Protein AF-A0A843HHH5-F1 (afdb_monomer_lite)

Foldseek 3Di:
DDPVVLVLLLQLQLLVQVQLCVLLPNPDPCSVVLLVVCCVVVCAPSSNHGPNSVVSSVVVVRPSCVLQAAPVRDDQQGWWWWWFDDPRGTAIFIARSNVRHTPGGPDPDDCSVVPTDGPDIDGHD

pLDDT: mean 84.78, std 9.86, range [53.41, 95.12]

Structure (mmCIF, N/CA/C/O backbone):
data_AF-A0A843HHH5-F1
#
_entry.id   AF-A0A843HHH5-F1
#
loop_
_atom_site.group_PDB
_atom_site.id
_atom_site.type_symbol
_atom_site.label_atom_id
_atom_site.label_alt_id
_atom_site.label_comp_id
_atom_site.label_asym_id
_atom_site.label_entity_id
_atom_site.label_seq_id
_atom_site.pdbx_PDB_ins_code
_atom_site.Cartn_x
_atom_site.Cartn_y
_atom_site.Cartn_z
_atom_site.occupancy
_atom_site.B_iso_or_equiv
_atom_site.auth_seq_id
_atom_site.auth_comp_id
_atom_site.auth_asym_id
_atom_site.auth_atom_id
_atom_site.pdbx_PDB_model_num
ATOM 1 N N . MET A 1 1 ? 16.943 -8.704 -17.139 1.00 62.91 1 MET A N 1
ATOM 2 C CA . MET A 1 1 ? 15.690 -7.917 -17.075 1.00 62.91 1 MET A CA 1
ATOM 3 C C . MET A 1 1 ? 15.899 -6.600 -17.813 1.00 62.91 1 MET A C 1
ATOM 5 O O . MET A 1 1 ? 16.933 -5.979 -17.579 1.00 62.91 1 MET A O 1
ATOM 9 N N . LYS A 1 2 ? 15.009 -6.198 -18.735 1.00 80.69 2 LYS A N 1
ATOM 10 C CA . LYS A 1 2 ? 15.170 -4.937 -19.489 1.00 80.69 2 LYS A CA 1
ATOM 11 C C . LYS A 1 2 ? 14.847 -3.734 -18.592 1.00 80.69 2 LYS A C 1
ATOM 13 O O . LYS A 1 2 ? 14.160 -3.872 -17.584 1.00 80.69 2 LYS A O 1
ATOM 18 N N . LEU A 1 3 ? 15.307 -2.538 -18.967 1.00 75.69 3 LEU A N 1
ATOM 19 C CA . LEU A 1 3 ? 15.034 -1.301 -18.216 1.00 75.69 3 LEU A CA 1
ATOM 20 C C . LEU A 1 3 ? 13.524 -1.031 -18.054 1.00 75.69 3 LEU A C 1
ATOM 22 O O . LEU A 1 3 ? 13.069 -0.639 -16.987 1.00 75.69 3 LEU A O 1
ATOM 26 N N . GLN A 1 4 ? 12.737 -1.311 -19.091 1.00 72.88 4 GLN A N 1
ATOM 27 C CA . GLN A 1 4 ? 11.274 -1.185 -19.066 1.00 72.88 4 GLN A CA 1
ATOM 28 C C . GLN A 1 4 ? 10.624 -2.126 -18.044 1.00 72.88 4 GLN A C 1
ATOM 30 O O . GLN A 1 4 ? 9.657 -1.750 -17.387 1.00 72.88 4 GLN A O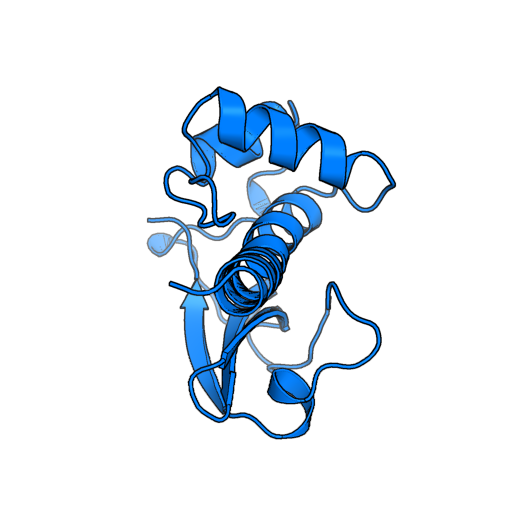 1
ATOM 35 N N . ASP A 1 5 ? 11.172 -3.329 -17.880 1.00 70.62 5 ASP A N 1
ATOM 36 C CA . ASP A 1 5 ? 10.689 -4.288 -16.890 1.00 70.62 5 ASP A CA 1
ATOM 37 C C . ASP A 1 5 ? 10.984 -3.777 -15.473 1.00 70.62 5 ASP A C 1
ATOM 39 O O . ASP A 1 5 ? 10.109 -3.839 -14.619 1.00 70.62 5 ASP A O 1
ATOM 43 N N . LYS A 1 6 ? 12.154 -3.159 -15.240 1.00 69.50 6 LYS A N 1
ATOM 44 C CA . LYS A 1 6 ? 12.471 -2.501 -13.956 1.00 69.50 6 LYS A CA 1
ATOM 45 C C . LYS A 1 6 ? 11.451 -1.417 -13.598 1.00 69.50 6 LYS A C 1
ATOM 47 O O . LYS A 1 6 ? 10.944 -1.411 -12.482 1.00 69.50 6 LYS A O 1
ATOM 52 N N . PHE A 1 7 ? 11.107 -0.537 -14.542 1.00 73.88 7 PHE A N 1
ATOM 53 C CA . PHE A 1 7 ? 10.100 0.506 -14.307 1.00 73.88 7 PHE A CA 1
ATOM 54 C C . PHE A 1 7 ? 8.708 -0.060 -14.019 1.00 73.88 7 PHE A C 1
ATOM 56 O O . PHE A 1 7 ? 8.015 0.446 -13.141 1.00 73.88 7 PHE A O 1
ATOM 63 N N . LYS A 1 8 ? 8.314 -1.134 -14.711 1.00 68.12 8 LYS A N 1
ATOM 64 C CA . LYS A 1 8 ? 7.047 -1.829 -14.447 1.00 68.12 8 LYS A CA 1
ATOM 65 C C . LYS A 1 8 ? 7.007 -2.425 -13.043 1.00 68.12 8 LYS A C 1
ATOM 67 O O . LYS A 1 8 ? 5.997 -2.289 -12.364 1.00 68.12 8 LYS A O 1
ATOM 72 N N . VAL A 1 9 ? 8.090 -3.065 -12.603 1.00 70.56 9 VAL A N 1
ATOM 73 C CA . VAL A 1 9 ? 8.157 -3.655 -11.260 1.00 70.56 9 VAL A CA 1
ATOM 74 C C . VAL A 1 9 ? 8.109 -2.560 -10.186 1.00 70.56 9 VAL A C 1
ATOM 76 O O . VAL A 1 9 ? 7.273 -2.645 -9.290 1.00 70.56 9 VAL A O 1
ATOM 79 N N . MET A 1 10 ? 8.887 -1.480 -10.342 1.00 72.44 10 MET A N 1
ATOM 80 C CA . MET A 1 10 ? 8.827 -0.321 -9.438 1.00 72.44 10 MET A CA 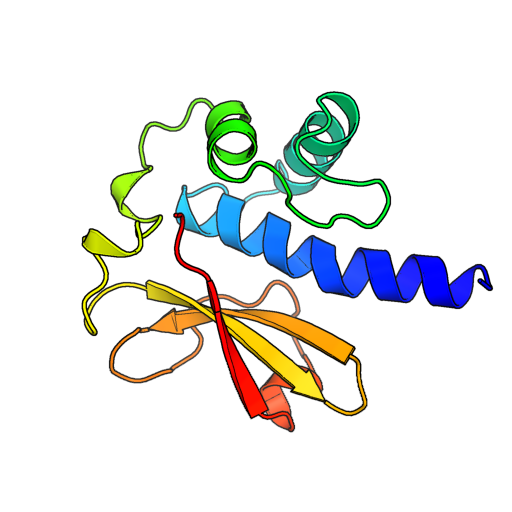1
ATOM 81 C C . MET A 1 10 ? 7.418 0.276 -9.357 1.00 72.44 10 MET A C 1
ATOM 83 O O . MET A 1 10 ? 6.931 0.537 -8.262 1.00 72.44 10 MET A O 1
ATOM 87 N N . ALA A 1 11 ? 6.726 0.447 -10.487 1.00 71.31 11 ALA A N 1
ATOM 88 C CA . ALA A 1 11 ? 5.347 0.938 -10.498 1.00 71.31 11 ALA A CA 1
ATOM 89 C C . ALA A 1 11 ? 4.373 -0.020 -9.779 1.00 71.31 11 ALA A C 1
ATOM 91 O O . ALA A 1 11 ? 3.511 0.428 -9.019 1.00 71.31 11 ALA A O 1
ATOM 92 N N . ASN A 1 12 ? 4.537 -1.334 -9.971 1.00 71.50 12 ASN A N 1
ATOM 93 C CA . ASN A 1 12 ? 3.674 -2.362 -9.380 1.00 71.50 12 ASN A CA 1
ATOM 94 C C . ASN A 1 12 ? 3.794 -2.461 -7.854 1.00 71.50 12 ASN A C 1
ATOM 96 O O . ASN A 1 12 ? 2.830 -2.855 -7.204 1.00 71.50 12 ASN A O 1
ATOM 100 N N . TYR A 1 13 ? 4.952 -2.150 -7.270 1.00 78.44 13 TYR A N 1
ATOM 101 C CA . TYR A 1 13 ? 5.125 -2.221 -5.815 1.00 78.44 13 TYR A CA 1
ATOM 102 C C . TYR A 1 13 ? 5.164 -0.853 -5.133 1.00 78.44 13 TYR A C 1
ATOM 104 O O . TYR A 1 13 ? 4.836 -0.758 -3.950 1.00 78.44 13 TYR A O 1
ATOM 112 N N . ALA A 1 14 ? 5.425 0.232 -5.869 1.00 88.25 14 ALA A N 1
ATOM 113 C CA . ALA A 1 14 ? 5.247 1.584 -5.345 1.00 88.25 14 ALA A CA 1
ATOM 114 C C . ALA A 1 14 ? 3.797 1.825 -4.895 1.00 88.25 14 ALA A C 1
ATOM 116 O O . ALA A 1 14 ? 3.583 2.473 -3.874 1.00 88.25 14 ALA A O 1
ATOM 117 N N . CYS A 1 15 ? 2.796 1.252 -5.578 1.00 91.75 15 CYS A N 1
ATOM 118 C CA . CYS A 1 15 ? 1.405 1.350 -5.127 1.00 91.75 15 CYS A CA 1
ATOM 119 C C . CYS A 1 15 ? 1.157 0.638 -3.783 1.00 91.75 15 CYS A C 1
ATOM 121 O O . CYS A 1 15 ? 0.359 1.128 -2.985 1.00 91.75 15 CYS A O 1
ATOM 123 N N . LEU A 1 16 ? 1.887 -0.442 -3.467 1.00 92.00 16 LEU A N 1
ATOM 124 C CA . LEU A 1 16 ? 1.830 -1.083 -2.147 1.00 92.00 16 LEU A CA 1
ATOM 125 C C . LEU A 1 16 ? 2.415 -0.173 -1.060 1.00 92.00 16 LEU A C 1
ATOM 127 O O . LEU A 1 16 ? 1.789 0.014 -0.017 1.00 92.00 16 LEU A O 1
ATOM 131 N N . ALA A 1 17 ? 3.583 0.422 -1.310 1.00 92.50 17 ALA A N 1
ATOM 132 C CA . ALA A 1 17 ? 4.193 1.372 -0.383 1.00 92.50 17 ALA A CA 1
ATOM 133 C C . ALA A 1 17 ? 3.286 2.594 -0.146 1.00 92.50 17 ALA A C 1
ATOM 135 O O . ALA A 1 17 ? 3.045 2.977 0.999 1.00 92.50 17 ALA A O 1
ATOM 136 N N . CYS A 1 18 ? 2.700 3.144 -1.215 1.00 93.12 18 CYS A N 1
ATOM 137 C CA . CYS A 1 18 ? 1.716 4.222 -1.134 1.00 93.12 18 CYS A CA 1
ATOM 138 C C . CYS A 1 18 ? 0.491 3.832 -0.303 1.00 93.12 18 CYS A C 1
ATOM 140 O O . CYS A 1 18 ? 0.028 4.651 0.484 1.00 93.12 18 CYS A O 1
ATOM 142 N N . CYS A 1 19 ? -0.016 2.602 -0.435 1.00 92.44 19 CYS A N 1
ATOM 143 C CA . CYS A 1 19 ? -1.130 2.129 0.384 1.00 92.44 19 CYS A CA 1
ATOM 144 C C . CYS A 1 19 ? -0.772 2.109 1.876 1.00 92.44 19 CYS A C 1
ATOM 146 O O . CYS A 1 19 ? -1.556 2.593 2.683 1.00 92.44 19 CYS A O 1
ATOM 148 N N . TYR A 1 20 ? 0.406 1.609 2.264 1.00 91.88 20 TYR A N 1
ATOM 149 C CA . TYR A 1 20 ? 0.809 1.622 3.677 1.00 91.88 20 TYR A CA 1
ATOM 150 C C . TYR A 1 20 ? 0.916 3.040 4.247 1.00 91.88 20 TYR A C 1
ATOM 152 O O . TYR A 1 20 ? 0.435 3.288 5.352 1.00 91.88 20 TYR A O 1
ATOM 160 N N . LEU A 1 21 ? 1.498 3.969 3.486 1.00 91.94 21 LEU A N 1
ATOM 161 C CA . LEU A 1 21 ? 1.610 5.376 3.878 1.00 91.94 21 LEU A CA 1
ATOM 162 C C . LEU A 1 21 ? 0.235 6.048 3.999 1.00 91.94 21 LEU A C 1
ATOM 164 O O . LEU A 1 21 ? -0.027 6.738 4.984 1.00 91.94 21 LEU A O 1
ATOM 168 N N . GLU A 1 22 ? -0.663 5.785 3.049 1.00 92.19 22 GLU A N 1
ATOM 169 C CA . GLU A 1 22 ? -2.044 6.272 3.077 1.00 92.19 22 GLU A CA 1
ATOM 170 C C . GLU A 1 22 ? -2.795 5.754 4.313 1.00 92.19 22 GLU A C 1
ATOM 172 O O . GLU A 1 22 ? -3.462 6.524 5.002 1.00 92.19 22 GLU A O 1
ATOM 177 N N . MET A 1 23 ? -2.642 4.467 4.654 1.00 88.19 23 MET A N 1
ATOM 178 C CA . MET A 1 23 ? -3.297 3.882 5.829 1.00 88.19 23 MET A CA 1
ATOM 179 C C . MET A 1 23 ? -2.892 4.580 7.130 1.00 88.19 23 MET A C 1
ATOM 181 O O . MET A 1 23 ? -3.726 4.725 8.024 1.00 88.19 23 MET A O 1
ATOM 185 N N . VAL A 1 24 ? -1.653 5.063 7.238 1.00 88.44 24 VAL A N 1
ATOM 186 C CA . VAL A 1 24 ? -1.202 5.845 8.401 1.00 88.44 24 VAL A CA 1
ATOM 187 C C . VAL A 1 24 ? -1.381 7.354 8.248 1.00 88.44 24 VAL A C 1
ATOM 1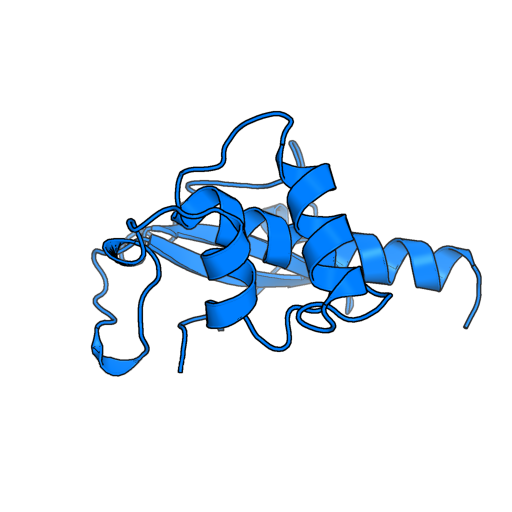89 O O . VAL A 1 24 ? -0.889 8.117 9.075 1.00 88.44 24 VAL A O 1
ATOM 192 N N . GLY A 1 25 ? -2.133 7.801 7.241 1.00 87.69 25 GLY A N 1
ATOM 193 C CA . GLY A 1 25 ? -2.528 9.198 7.069 1.00 87.69 25 GLY A CA 1
ATOM 194 C C . GLY A 1 25 ? -1.469 10.084 6.417 1.00 87.69 25 GLY A C 1
ATOM 195 O O . GLY A 1 25 ? -1.560 11.305 6.515 1.00 87.69 25 GLY A O 1
ATOM 196 N N . ILE A 1 26 ? -0.465 9.502 5.760 1.00 89.88 26 ILE A N 1
ATOM 197 C CA . ILE A 1 26 ? 0.432 10.253 4.881 1.00 89.88 26 ILE A CA 1
ATOM 198 C C . ILE A 1 26 ? -0.209 10.281 3.495 1.00 89.88 26 ILE A C 1
ATOM 200 O O . ILE A 1 26 ? -0.057 9.341 2.719 1.00 89.88 26 ILE A O 1
ATOM 204 N N . THR A 1 27 ? -0.945 11.350 3.203 1.00 83.38 27 THR A N 1
ATOM 205 C CA . THR A 1 27 ? -1.713 11.531 1.956 1.00 83.38 27 THR A CA 1
ATOM 206 C C . THR A 1 27 ? -1.072 12.536 0.994 1.00 83.38 27 THR A C 1
ATOM 208 O O . THR A 1 27 ? -1.534 12.699 -0.132 1.00 83.38 27 THR A O 1
ATOM 211 N N . ASP A 1 28 ? 0.004 13.189 1.427 1.00 83.62 28 ASP A N 1
ATOM 212 C CA . ASP A 1 28 ? 0.610 14.344 0.770 1.00 83.62 28 ASP A CA 1
ATOM 213 C C . ASP A 1 28 ? 1.891 14.005 -0.020 1.00 83.62 28 ASP A C 1
ATOM 215 O O . ASP A 1 28 ? 2.286 12.848 -0.208 1.00 83.62 28 ASP A O 1
ATOM 219 N N . GLU A 1 29 ? 2.554 15.061 -0.484 1.00 86.44 29 GLU A N 1
ATOM 220 C CA . GLU A 1 29 ? 3.798 15.059 -1.256 1.00 86.44 29 GLU A CA 1
ATOM 221 C C . GLU A 1 29 ? 5.018 14.467 -0.529 1.00 86.44 29 GLU A C 1
ATOM 223 O O . GLU A 1 29 ? 6.077 14.321 -1.137 1.00 86.44 29 GLU A O 1
ATOM 228 N N . ARG A 1 30 ? 4.893 14.048 0.740 1.00 88.31 30 ARG A N 1
ATOM 229 C CA . ARG A 1 30 ? 5.972 13.372 1.481 1.00 88.31 30 ARG A CA 1
ATOM 230 C C . ARG A 1 30 ? 6.112 11.889 1.136 1.00 88.31 30 ARG A C 1
ATOM 232 O O . ARG A 1 30 ? 7.116 11.282 1.506 1.00 88.31 30 ARG A O 1
ATOM 239 N N . LYS A 1 31 ? 5.156 11.273 0.426 1.00 90.56 31 LYS A N 1
ATOM 240 C CA . LYS A 1 31 ? 5.230 9.839 0.066 1.00 90.56 31 LYS A CA 1
ATOM 241 C C . LYS A 1 31 ? 6.547 9.435 -0.618 1.00 90.56 31 LYS A C 1
ATOM 243 O O . LYS A 1 31 ? 7.145 8.457 -0.165 1.00 90.56 31 LYS A O 1
ATOM 248 N N . PRO A 1 32 ? 7.053 10.159 -1.641 1.00 90.75 32 PRO A N 1
ATOM 249 C CA . PRO A 1 32 ? 8.322 9.817 -2.282 1.00 90.75 32 PRO A CA 1
ATOM 250 C C . PRO A 1 32 ? 9.503 9.832 -1.309 1.00 90.75 32 PRO A C 1
ATOM 252 O O . PRO A 1 32 ? 10.360 8.957 -1.388 1.00 90.75 32 PRO A O 1
ATOM 255 N N . PHE A 1 33 ? 9.524 10.773 -0.359 1.00 92.25 33 PHE A N 1
ATOM 256 C CA . PHE A 1 33 ? 10.562 10.834 0.669 1.00 92.25 33 PHE A CA 1
ATOM 257 C C . PHE A 1 33 ? 10.578 9.559 1.519 1.00 92.25 33 PHE A C 1
ATOM 259 O O . PHE A 1 33 ? 11.617 8.912 1.627 1.00 92.25 33 PHE A O 1
ATOM 266 N N . PHE A 1 34 ? 9.427 9.142 2.059 1.00 93.06 34 PHE A N 1
ATOM 267 C CA . PHE A 1 34 ? 9.366 7.933 2.883 1.00 93.06 34 PHE A CA 1
ATOM 268 C C . PHE A 1 34 ? 9.714 6.672 2.099 1.00 93.06 34 PHE A C 1
ATOM 270 O O . PHE A 1 34 ? 10.416 5.822 2.631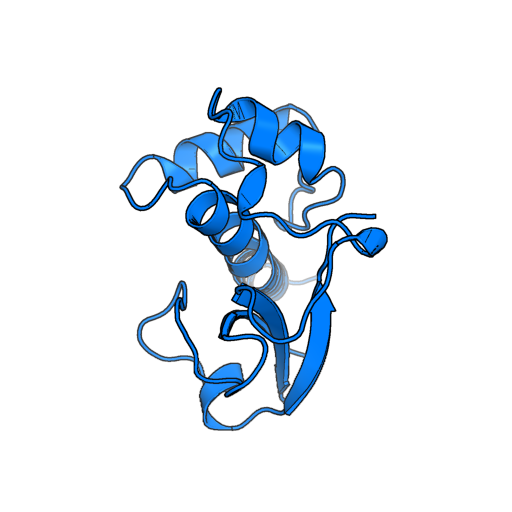 1.00 93.06 34 PHE A O 1
ATOM 277 N N . ILE A 1 35 ? 9.277 6.556 0.840 1.00 92.00 35 ILE A N 1
ATOM 278 C CA . ILE A 1 35 ? 9.635 5.424 -0.028 1.00 92.00 35 ILE A CA 1
ATOM 279 C C . ILE A 1 35 ? 11.156 5.347 -0.202 1.00 92.00 35 ILE A C 1
ATOM 281 O O . ILE A 1 35 ? 11.735 4.284 0.012 1.00 92.00 35 ILE A O 1
ATOM 285 N N . LEU A 1 36 ? 11.809 6.470 -0.518 1.00 91.69 36 LEU A N 1
ATOM 286 C CA . LEU A 1 36 ? 13.264 6.526 -0.673 1.00 91.69 36 LEU A CA 1
ATOM 287 C C . LEU A 1 36 ? 13.997 6.177 0.627 1.00 91.69 36 LEU A C 1
ATOM 289 O O . LEU A 1 36 ? 14.946 5.396 0.600 1.00 91.69 36 LEU A O 1
ATOM 293 N N . GLU A 1 37 ? 13.555 6.706 1.768 1.00 94.06 37 GLU A N 1
ATOM 294 C CA . GLU A 1 37 ? 14.136 6.355 3.070 1.00 94.06 37 GLU A CA 1
ATOM 295 C C . GLU A 1 37 ? 13.904 4.879 3.421 1.00 94.06 37 GLU A C 1
ATOM 297 O O . GLU A 1 37 ? 14.818 4.198 3.877 1.00 94.06 37 GLU A O 1
ATOM 302 N N . GLY A 1 38 ? 12.724 4.336 3.121 1.00 94.19 38 GLY A N 1
ATOM 303 C CA . GLY A 1 38 ? 12.414 2.919 3.293 1.00 94.19 38 GLY A CA 1
ATOM 304 C C . GLY A 1 38 ? 13.314 2.005 2.460 1.00 94.19 38 GLY A C 1
ATOM 305 O O . GLY A 1 38 ? 13.736 0.960 2.952 1.00 94.19 38 GLY A O 1
ATOM 306 N N . MET A 1 39 ? 13.662 2.409 1.235 1.00 92.81 39 MET A N 1
ATOM 307 C CA . MET A 1 39 ? 14.636 1.693 0.403 1.00 92.81 39 MET A CA 1
ATOM 308 C C . MET A 1 39 ? 16.045 1.758 1.006 1.00 92.81 39 MET A C 1
ATOM 310 O O . MET A 1 39 ? 16.705 0.729 1.128 1.00 92.81 39 MET A O 1
ATOM 314 N N . LYS A 1 40 ? 16.496 2.941 1.451 1.00 93.81 40 LYS A N 1
ATOM 315 C CA . LYS A 1 40 ? 17.817 3.116 2.089 1.00 93.81 40 LYS A CA 1
ATOM 316 C C . LYS A 1 40 ? 17.976 2.285 3.365 1.00 93.81 40 LYS A C 1
ATOM 318 O O . LYS A 1 40 ? 19.055 1.764 3.621 1.00 93.81 40 LYS A O 1
ATOM 323 N N . GLN A 1 41 ? 16.909 2.159 4.152 1.00 95.12 41 GLN A N 1
ATOM 324 C CA . GLN A 1 41 ? 16.888 1.403 5.410 1.00 95.12 41 GLN A CA 1
ATOM 325 C C . GLN A 1 41 ? 16.653 -0.108 5.203 1.00 95.12 41 GLN A C 1
ATOM 327 O O . GLN A 1 41 ? 16.645 -0.877 6.166 1.00 95.12 41 GLN A O 1
ATOM 332 N N . GLY A 1 42 ? 16.444 -0.559 3.959 1.00 94.44 42 GLY A N 1
ATOM 333 C CA . GLY A 1 42 ? 16.187 -1.966 3.637 1.00 94.44 42 GLY A CA 1
ATOM 334 C C . GLY A 1 42 ? 14.805 -2.465 4.073 1.00 94.44 42 GLY A C 1
ATOM 335 O O . GLY A 1 42 ? 14.617 -3.662 4.298 1.00 94.44 42 GLY A O 1
ATOM 336 N N . PHE A 1 43 ? 13.836 -1.561 4.231 1.00 94.50 43 PHE A N 1
ATOM 337 C CA . PHE A 1 43 ? 12.435 -1.908 4.493 1.00 94.50 43 PHE A CA 1
ATOM 338 C C . PHE A 1 43 ? 11.650 -2.136 3.201 1.00 94.50 43 PHE A C 1
ATOM 340 O O . PHE A 1 43 ? 10.656 -2.873 3.191 1.00 94.50 43 PHE A O 1
ATOM 347 N N . LEU A 1 44 ? 12.124 -1.513 2.121 1.00 93.75 44 LEU A N 1
ATOM 348 C CA . LEU A 1 44 ? 11.727 -1.748 0.743 1.00 93.75 44 LEU A CA 1
ATOM 349 C C . LEU A 1 44 ? 12.937 -2.254 -0.046 1.00 93.75 44 LEU A C 1
ATOM 351 O O . LEU A 1 44 ? 14.068 -1.837 0.198 1.00 93.75 44 LEU A O 1
ATOM 355 N N . THR A 1 45 ? 12.699 -3.123 -1.016 1.00 91.00 45 THR A N 1
ATOM 356 C CA . THR A 1 45 ? 13.690 -3.490 -2.038 1.00 91.00 45 THR A CA 1
ATOM 357 C C . THR A 1 45 ? 13.800 -2.404 -3.114 1.00 91.00 45 THR A C 1
ATOM 359 O O . THR A 1 45 ? 12.954 -1.512 -3.209 1.00 91.00 45 THR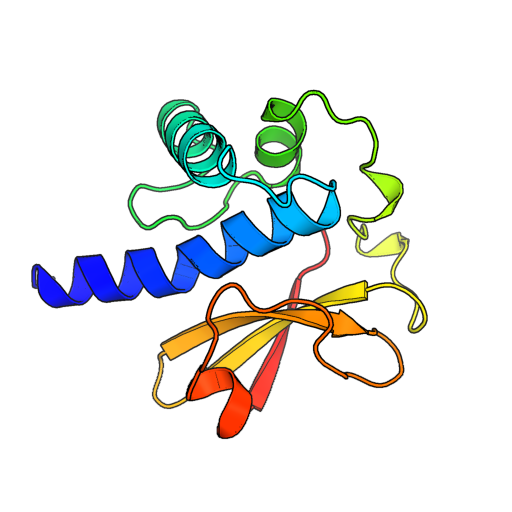 A O 1
ATOM 362 N N . GLU A 1 46 ? 14.823 -2.490 -3.974 1.00 84.06 46 GLU A N 1
ATOM 363 C CA . GLU A 1 46 ? 15.028 -1.554 -5.099 1.00 84.06 46 GLU A CA 1
ATOM 364 C C . GLU A 1 46 ? 13.828 -1.461 -6.050 1.00 84.06 46 GLU A C 1
ATOM 366 O O . GLU A 1 46 ? 13.639 -0.461 -6.738 1.00 84.06 46 GLU A O 1
ATOM 371 N N . ASP A 1 47 ? 13.011 -2.509 -6.089 1.00 81.88 47 ASP A N 1
ATOM 372 C CA . ASP A 1 47 ? 11.822 -2.595 -6.919 1.00 81.88 47 ASP A CA 1
ATOM 373 C C . ASP A 1 47 ? 10.540 -2.145 -6.194 1.00 81.88 47 ASP A C 1
ATOM 375 O O . ASP A 1 47 ? 9.445 -2.386 -6.691 1.00 81.88 47 ASP A O 1
ATOM 379 N N . CYS A 1 48 ? 10.685 -1.465 -5.050 1.00 84.69 48 CYS A N 1
ATOM 380 C CA . CYS A 1 48 ? 9.636 -0.965 -4.156 1.00 84.69 48 CYS A CA 1
ATOM 381 C C . CYS A 1 48 ? 8.839 -2.042 -3.398 1.00 84.69 48 CYS A C 1
ATOM 383 O O . CYS A 1 48 ? 7.858 -1.701 -2.730 1.00 84.69 48 CYS A O 1
ATOM 385 N N . THR A 1 49 ? 9.226 -3.322 -3.455 1.00 88.25 49 THR A N 1
ATOM 386 C CA . THR A 1 49 ? 8.558 -4.362 -2.656 1.00 88.25 49 THR A CA 1
ATOM 387 C C . THR A 1 49 ? 8.752 -4.082 -1.170 1.00 88.25 49 THR A C 1
ATOM 389 O O . THR A 1 49 ? 9.873 -4.028 -0.669 1.00 88.25 49 THR A O 1
ATOM 392 N N . VAL A 1 50 ? 7.647 -3.923 -0.442 1.00 89.75 50 VAL A N 1
ATOM 393 C CA . VAL A 1 50 ? 7.666 -3.698 1.007 1.00 89.75 50 VAL A CA 1
ATOM 394 C C . VAL A 1 50 ? 7.910 -5.030 1.718 1.00 89.75 50 VAL A C 1
ATOM 396 O O . VAL A 1 50 ? 7.028 -5.889 1.737 1.00 89.75 50 VAL A O 1
ATOM 399 N N . VAL A 1 51 ? 9.099 -5.193 2.304 1.00 91.06 51 VAL A N 1
ATOM 400 C CA . VAL A 1 51 ? 9.521 -6.419 3.007 1.00 91.06 51 VAL A CA 1
ATOM 401 C C . VAL A 1 51 ? 9.399 -6.308 4.526 1.00 91.06 51 VAL A C 1
ATOM 403 O O . VAL A 1 51 ? 9.177 -7.313 5.194 1.00 91.06 51 VAL A O 1
ATOM 406 N N . LYS A 1 52 ? 9.502 -5.090 5.070 1.00 90.31 52 LYS A N 1
ATOM 407 C CA . LYS A 1 52 ? 9.375 -4.792 6.506 1.00 90.31 52 LYS A CA 1
ATOM 408 C C . LYS A 1 52 ? 8.339 -3.690 6.726 1.00 90.31 52 LYS A C 1
ATOM 410 O O . LYS A 1 52 ? 8.691 -2.523 6.903 1.00 90.31 52 LYS A O 1
ATOM 415 N N . PRO A 1 53 ? 7.043 -4.017 6.611 1.00 88.31 53 PRO A N 1
ATOM 416 C CA . PRO A 1 53 ? 5.997 -3.006 6.565 1.00 88.31 53 PRO A CA 1
ATOM 417 C C . PRO A 1 53 ? 5.828 -2.241 7.886 1.00 88.31 53 PRO A C 1
ATOM 419 O O . PRO A 1 53 ? 5.545 -1.047 7.844 1.00 88.31 53 PRO A O 1
ATOM 422 N N . ILE A 1 54 ? 6.036 -2.880 9.044 1.00 87.56 54 ILE A N 1
ATOM 423 C CA . ILE A 1 54 ? 5.913 -2.222 10.357 1.00 87.56 54 ILE A CA 1
ATOM 424 C C . ILE A 1 54 ? 6.999 -1.155 10.516 1.00 87.56 54 ILE A C 1
ATOM 426 O O . ILE A 1 54 ? 6.701 -0.013 10.862 1.00 87.56 54 ILE A O 1
ATOM 430 N N . GLU A 1 55 ? 8.245 -1.504 10.214 1.00 90.81 55 GLU A N 1
ATOM 431 C CA . GLU A 1 55 ? 9.393 -0.604 10.278 1.00 90.81 55 GLU A CA 1
ATOM 432 C C . GLU A 1 55 ? 9.291 0.508 9.233 1.00 90.81 55 GLU A C 1
ATOM 434 O O . GLU A 1 55 ? 9.559 1.669 9.542 1.00 90.81 55 GLU A O 1
ATOM 439 N N . PHE A 1 56 ? 8.820 0.180 8.025 1.00 92.00 56 PHE A N 1
ATOM 440 C CA . PHE A 1 56 ? 8.553 1.165 6.980 1.00 92.00 56 PHE A CA 1
ATOM 441 C C . PHE A 1 56 ? 7.538 2.217 7.426 1.00 92.00 56 PHE A C 1
ATOM 443 O O . PHE A 1 56 ? 7.800 3.414 7.333 1.00 92.00 56 PHE A O 1
ATOM 450 N N . ILE A 1 57 ? 6.398 1.779 7.960 1.00 89.81 57 ILE A N 1
ATOM 451 C CA . ILE A 1 57 ? 5.387 2.678 8.516 1.00 89.81 57 ILE A CA 1
ATOM 452 C C . ILE A 1 57 ? 5.968 3.487 9.685 1.00 89.81 57 ILE A C 1
ATOM 454 O O . ILE A 1 57 ? 5.673 4.678 9.816 1.00 89.81 57 ILE A O 1
ATOM 458 N N . GLY A 1 58 ? 6.830 2.877 10.501 1.00 89.62 58 GLY A N 1
ATOM 459 C CA . GLY A 1 58 ? 7.489 3.530 11.630 1.00 89.62 58 GLY A CA 1
ATOM 460 C C . GLY A 1 58 ? 8.345 4.740 11.262 1.00 89.62 58 GLY A C 1
ATOM 461 O O . GLY A 1 58 ? 8.434 5.669 12.066 1.00 89.62 58 GLY A O 1
ATOM 462 N N . LEU A 1 59 ? 8.875 4.806 10.033 1.00 91.19 59 LEU A N 1
ATOM 463 C CA . LEU A 1 59 ? 9.599 5.983 9.528 1.00 91.19 59 LEU A CA 1
ATOM 464 C C . LEU A 1 59 ? 8.755 7.257 9.537 1.00 91.19 59 LEU A C 1
ATOM 466 O O . LEU A 1 59 ? 9.291 8.356 9.651 1.00 91.19 59 LEU A O 1
ATOM 470 N N . THR A 1 60 ? 7.433 7.124 9.432 1.00 89.00 60 THR A N 1
ATOM 471 C CA . THR A 1 60 ? 6.525 8.277 9.417 1.00 89.00 60 THR A CA 1
ATOM 472 C C . THR A 1 60 ? 6.434 8.978 10.772 1.00 89.00 60 THR A C 1
ATOM 474 O O . THR A 1 60 ? 5.881 10.074 10.855 1.00 89.00 60 THR A O 1
ATOM 477 N N . GLY A 1 61 ? 6.909 8.337 11.850 1.00 85.25 61 GLY A N 1
ATOM 478 C CA . GLY A 1 61 ? 6.686 8.779 13.229 1.00 85.25 61 GLY A CA 1
ATOM 479 C C . GLY A 1 61 ? 5.210 8.752 13.644 1.00 85.25 61 GLY A C 1
ATOM 480 O O . GLY A 1 61 ? 4.872 9.137 14.766 1.00 85.25 61 GLY A O 1
ATOM 481 N N . ASN A 1 62 ? 4.317 8.300 12.758 1.00 78.69 62 ASN A N 1
ATOM 482 C CA . ASN A 1 62 ? 2.888 8.349 12.974 1.00 78.69 62 ASN A CA 1
ATOM 483 C C . ASN A 1 62 ? 2.446 7.134 13.793 1.00 78.69 62 ASN A C 1
ATOM 485 O O . ASN A 1 62 ? 2.656 5.985 13.412 1.00 78.69 62 ASN A O 1
ATOM 489 N N . LYS A 1 63 ? 1.810 7.389 14.940 1.00 66.75 63 LYS A N 1
ATOM 490 C CA . LYS A 1 63 ? 1.314 6.333 15.838 1.00 66.75 63 LYS A CA 1
ATOM 491 C C . LYS A 1 63 ? -0.044 5.773 15.404 1.00 66.75 63 LYS A C 1
ATOM 493 O O . LYS A 1 63 ? -0.586 4.898 16.079 1.00 66.75 63 LYS A O 1
ATOM 498 N N . ASN A 1 64 ? -0.578 6.224 14.267 1.00 66.69 64 ASN A N 1
ATOM 499 C CA . ASN A 1 64 ? -1.832 5.753 13.677 1.00 66.69 64 ASN A CA 1
ATOM 500 C C . ASN A 1 64 ? -1.717 4.368 13.011 1.00 66.69 64 ASN A C 1
ATOM 502 O O . ASN A 1 64 ? -2.344 4.098 11.990 1.00 66.69 64 ASN A O 1
ATOM 506 N N . TYR A 1 65 ? -0.999 3.438 13.648 1.00 65.00 65 TYR A N 1
ATOM 507 C CA . TYR A 1 65 ? -0.977 2.020 13.276 1.00 65.00 65 TYR A CA 1
ATOM 508 C C . TYR A 1 65 ? -2.365 1.371 13.337 1.00 65.00 65 TYR A C 1
ATOM 510 O O . TYR A 1 65 ? -2.564 0.316 12.756 1.00 65.00 65 TYR A O 1
ATOM 518 N N . LYS A 1 66 ? -3.337 2.009 14.008 1.00 56.59 66 LYS A N 1
ATOM 519 C CA . LYS A 1 66 ? -4.714 1.517 14.191 1.00 56.59 66 LYS A CA 1
ATOM 520 C C . LYS A 1 66 ? -5.441 1.197 12.885 1.00 56.59 66 LYS A C 1
ATOM 522 O O . LYS A 1 66 ? -6.345 0.367 12.884 1.00 56.59 66 LYS A O 1
ATOM 527 N N . ASN A 1 67 ? -5.066 1.866 11.799 1.00 60.28 67 ASN A N 1
ATOM 528 C CA . ASN A 1 67 ? -5.652 1.613 10.491 1.00 60.28 67 ASN A CA 1
ATOM 529 C C . ASN A 1 67 ? -4.982 0.436 9.790 1.00 60.28 67 ASN A C 1
ATOM 531 O O . ASN A 1 67 ? -5.619 -0.213 8.971 1.00 60.28 67 ASN A O 1
ATOM 535 N N . VAL A 1 68 ? -3.723 0.138 10.114 1.00 67.19 68 VAL A N 1
ATOM 536 C CA . VAL A 1 68 ? -2.984 -0.951 9.490 1.00 67.19 68 VAL A CA 1
ATOM 537 C C . VAL A 1 68 ? -3.346 -2.251 10.197 1.00 67.19 68 VAL A C 1
ATOM 539 O O . VAL A 1 68 ? -2.911 -2.530 11.309 1.00 67.19 68 VAL A O 1
ATOM 542 N N . ILE A 1 69 ? -4.208 -3.029 9.553 1.00 64.94 69 ILE A N 1
ATOM 543 C CA . ILE A 1 69 ? -4.783 -4.232 10.143 1.00 64.94 69 ILE A CA 1
ATOM 544 C C . ILE A 1 69 ? -3.708 -5.299 10.328 1.00 64.94 69 ILE A C 1
ATOM 546 O O . ILE A 1 69 ? -3.136 -5.765 9.340 1.00 64.94 69 ILE A O 1
ATOM 550 N N . LYS A 1 70 ? -3.508 -5.748 11.571 1.00 69.25 70 LYS A N 1
ATOM 551 C CA . LYS A 1 70 ? -2.871 -7.040 11.837 1.00 69.25 70 LYS A CA 1
ATOM 552 C C . LYS A 1 70 ? -3.816 -8.177 11.468 1.00 69.25 70 LYS A C 1
ATOM 554 O O . LYS A 1 70 ? -5.022 -8.045 11.655 1.00 69.25 70 LYS A O 1
ATOM 559 N N . GLN A 1 71 ? -3.299 -9.313 11.011 1.00 68.12 71 GLN A N 1
ATOM 560 C CA . GLN A 1 71 ? -4.122 -10.460 10.612 1.00 68.12 71 GLN A CA 1
ATOM 561 C C . GLN A 1 71 ? -5.120 -10.886 11.703 1.00 68.12 71 GLN A C 1
ATOM 563 O O . GLN A 1 71 ? -6.263 -11.208 11.391 1.00 68.12 71 GLN A O 1
ATOM 568 N N . SER A 1 72 ? -4.721 -10.819 12.977 1.00 65.75 72 SER A N 1
ATOM 569 C CA . SER A 1 72 ? -5.572 -11.118 14.138 1.00 65.75 72 SER A CA 1
ATOM 570 C C . SER A 1 72 ? -6.681 -10.090 14.407 1.00 65.75 72 SER A C 1
ATOM 572 O O . SER A 1 72 ? -7.623 -10.383 15.136 1.00 65.75 72 SER A O 1
ATOM 574 N N . GLU A 1 73 ? -6.586 -8.893 13.831 1.00 67.69 73 GLU A N 1
ATOM 575 C CA . GLU A 1 73 ? -7.511 -7.768 14.023 1.00 67.69 73 GLU A CA 1
ATOM 576 C C . GLU A 1 73 ? -8.376 -7.496 12.785 1.00 67.69 73 GLU A C 1
ATOM 578 O O . GLU A 1 73 ? -9.098 -6.486 12.740 1.00 67.69 73 GLU A O 1
ATOM 583 N N . TYR A 1 74 ? -8.264 -8.361 11.770 1.00 69.94 74 TYR A N 1
ATOM 584 C CA . TYR A 1 74 ? -9.059 -8.285 10.559 1.00 69.94 74 TYR A CA 1
ATOM 585 C C . TYR A 1 74 ? -10.531 -8.495 10.892 1.00 69.94 74 TYR A C 1
ATOM 587 O O . TYR A 1 74 ? -10.936 -9.533 11.409 1.00 69.94 74 TYR A O 1
ATOM 595 N N . ASN A 1 75 ? -11.334 -7.496 10.545 1.00 74.31 75 ASN A N 1
ATOM 596 C CA . ASN A 1 75 ? -12.771 -7.636 10.432 1.00 74.31 75 ASN A CA 1
ATOM 597 C C . ASN A 1 75 ? -13.204 -7.099 9.066 1.00 74.31 75 ASN A C 1
ATOM 599 O O . ASN A 1 75 ? -12.484 -6.339 8.413 1.00 74.31 75 ASN A O 1
ATOM 603 N N . GLU A 1 76 ? -14.392 -7.501 8.634 1.00 77.81 76 GLU A N 1
ATOM 604 C CA . GLU A 1 76 ? -14.957 -7.036 7.372 1.00 77.81 76 GLU A CA 1
ATOM 605 C C . GLU A 1 76 ? -15.185 -5.517 7.346 1.00 77.81 76 GLU A C 1
ATOM 607 O O . GLU A 1 76 ? -15.190 -4.923 6.282 1.00 77.81 76 GLU A O 1
ATOM 612 N N . ASP A 1 77 ? -15.300 -4.833 8.480 1.00 81.62 77 ASP A N 1
ATOM 613 C CA . ASP A 1 77 ? -15.603 -3.398 8.500 1.00 81.62 77 ASP A CA 1
ATOM 614 C C . ASP A 1 77 ? -14.400 -2.481 8.265 1.00 81.62 77 ASP A C 1
ATOM 616 O O . ASP A 1 77 ? -14.571 -1.308 7.921 1.00 81.62 77 ASP A O 1
ATOM 620 N N . LYS A 1 78 ? -13.176 -2.987 8.417 1.00 83.56 78 LYS A N 1
ATOM 621 C CA . LYS A 1 78 ? -11.970 -2.168 8.299 1.00 83.56 78 LYS A CA 1
ATOM 622 C C . LYS A 1 78 ? -11.431 -2.106 6.856 1.00 83.56 78 LYS A C 1
ATOM 624 O O . LYS A 1 78 ? -11.555 -3.069 6.093 1.00 83.56 78 LYS A O 1
ATOM 629 N N . PRO A 1 79 ? -10.806 -0.981 6.455 1.00 88.12 79 PRO A N 1
ATOM 630 C CA . PRO A 1 79 ? -10.105 -0.874 5.178 1.00 88.12 79 PRO A CA 1
ATOM 631 C C . PRO A 1 79 ? -8.932 -1.855 5.070 1.00 88.12 79 PRO A C 1
ATOM 633 O O . PRO A 1 79 ? -8.146 -1.983 6.005 1.00 88.12 79 PRO A O 1
ATOM 636 N N . VAL A 1 80 ? -8.773 -2.501 3.915 1.00 90.38 80 VAL A N 1
ATOM 637 C CA . VAL A 1 80 ? -7.683 -3.455 3.644 1.00 90.38 80 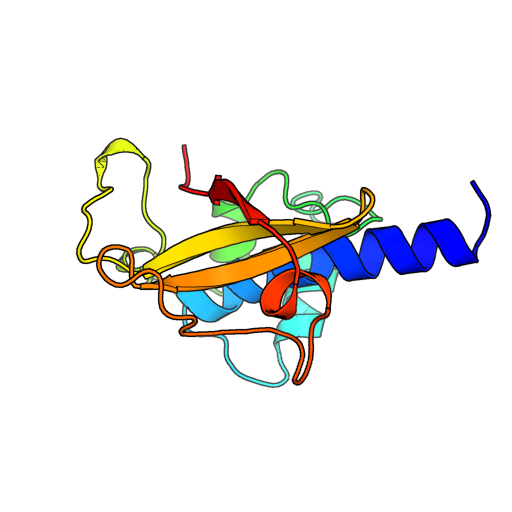VAL A CA 1
ATOM 638 C C . VAL A 1 80 ? -6.976 -3.146 2.343 1.00 90.38 80 VAL A C 1
ATOM 640 O O . VAL A 1 80 ? -7.592 -2.653 1.401 1.00 90.38 80 VAL A O 1
ATOM 643 N N . ILE A 1 81 ? -5.693 -3.492 2.256 1.00 92.06 81 ILE A N 1
ATOM 644 C CA . ILE A 1 81 ? -4.960 -3.408 0.995 1.00 92.06 81 ILE A CA 1
ATOM 645 C C . ILE A 1 81 ? -5.307 -4.647 0.162 1.00 92.06 81 ILE A C 1
ATOM 647 O O . ILE A 1 81 ? -5.042 -5.777 0.571 1.00 92.06 81 ILE A O 1
ATOM 651 N N . ALA A 1 82 ? -5.899 -4.449 -1.009 1.00 92.38 82 ALA A N 1
ATOM 652 C CA . ALA A 1 82 ? -6.222 -5.500 -1.965 1.00 92.38 82 ALA A CA 1
ATOM 653 C C . ALA A 1 82 ? -5.227 -5.488 -3.129 1.00 92.38 82 ALA A C 1
ATOM 655 O O . ALA A 1 82 ? -4.886 -4.427 -3.652 1.00 92.38 82 ALA A O 1
ATOM 656 N N . ARG A 1 83 ? -4.791 -6.677 -3.552 1.00 93.25 83 ARG A N 1
ATOM 657 C CA . ARG A 1 83 ? -3.972 -6.881 -4.751 1.00 93.25 83 ARG A CA 1
ATOM 658 C C . ARG A 1 83 ? -4.870 -7.265 -5.918 1.00 93.25 83 ARG A C 1
ATOM 660 O O . ARG A 1 83 ? -5.430 -8.361 -5.926 1.00 93.25 83 ARG A O 1
ATOM 667 N N . PHE A 1 84 ? -4.963 -6.376 -6.894 1.00 93.44 84 PHE A N 1
ATOM 668 C CA . PHE A 1 84 ? -5.569 -6.643 -8.188 1.00 93.44 84 PHE A CA 1
ATOM 669 C C . PHE A 1 84 ? -4.519 -7.180 -9.151 1.00 93.44 84 PHE A C 1
ATOM 671 O O . PHE A 1 84 ? -3.412 -6.639 -9.229 1.00 93.44 84 PHE A O 1
ATOM 678 N N . VAL A 1 85 ? -4.879 -8.218 -9.902 1.00 92.06 85 VAL A N 1
ATOM 679 C CA . VAL A 1 85 ? -4.002 -8.827 -10.901 1.00 92.06 85 VAL A CA 1
ATOM 680 C C . VAL A 1 85 ? -4.683 -8.862 -12.260 1.00 92.06 85 VAL A C 1
ATOM 682 O O . VAL A 1 85 ? -5.856 -9.218 -12.385 1.00 92.06 85 VAL A O 1
ATOM 685 N N . LYS A 1 86 ? -3.928 -8.479 -13.293 1.00 91.19 86 LYS A N 1
ATOM 686 C CA . LYS A 1 86 ? -4.320 -8.612 -14.699 1.00 91.19 86 LYS A CA 1
ATOM 687 C C . LYS A 1 86 ? -3.086 -8.859 -15.557 1.00 91.19 86 LYS A C 1
ATOM 689 O O . LYS A 1 86 ? -2.138 -8.083 -15.506 1.00 91.19 86 LYS A O 1
ATOM 694 N N . ASN A 1 87 ? -3.096 -9.913 -16.374 1.00 88.62 87 ASN A N 1
ATOM 695 C CA . ASN A 1 87 ? -2.005 -10.252 -17.303 1.00 88.62 87 ASN A CA 1
ATOM 696 C C . ASN A 1 87 ? -0.610 -10.300 -16.637 1.00 88.62 87 ASN A C 1
ATOM 698 O O . ASN A 1 87 ? 0.371 -9.844 -17.219 1.00 88.62 87 ASN A O 1
ATOM 702 N N . GLY A 1 88 ? -0.531 -10.793 -15.395 1.00 83.25 88 GLY A N 1
ATOM 703 C CA . GLY A 1 88 ? 0.713 -10.863 -14.615 1.00 83.25 88 GLY A CA 1
ATOM 704 C C . GLY A 1 88 ? 1.167 -9.545 -13.971 1.00 83.25 88 GLY A C 1
ATOM 705 O O . GLY A 1 88 ? 2.169 -9.535 -13.259 1.00 83.25 88 GLY A O 1
ATOM 706 N N . TYR A 1 89 ? 0.442 -8.442 -14.175 1.00 84.50 89 TYR A N 1
ATOM 707 C CA . TYR A 1 89 ? 0.689 -7.172 -13.491 1.00 84.50 89 TYR A CA 1
ATOM 708 C C . TYR A 1 89 ? -0.062 -7.120 -12.168 1.00 84.50 89 TYR A C 1
ATOM 710 O O . TYR A 1 89 ? -1.197 -7.584 -12.081 1.00 84.50 89 TYR A O 1
ATOM 718 N N . ASN A 1 90 ? 0.568 -6.518 -11.161 1.00 89.19 90 ASN A N 1
ATOM 719 C CA . ASN A 1 90 ? 0.004 -6.353 -9.828 1.00 89.19 90 ASN A CA 1
ATOM 720 C C . ASN A 1 90 ? -0.269 -4.875 -9.579 1.00 89.19 90 ASN A C 1
ATOM 722 O O . ASN A 1 90 ? 0.580 -4.037 -9.869 1.00 89.19 90 ASN A O 1
ATOM 726 N N . HIS A 1 91 ? -1.427 -4.570 -9.005 1.00 92.56 91 HIS A N 1
ATOM 727 C CA . HIS A 1 91 ? -1.738 -3.237 -8.514 1.00 92.56 91 HIS A CA 1
ATOM 728 C C . HIS A 1 91 ? -2.388 -3.329 -7.142 1.00 92.56 91 HIS A C 1
ATOM 730 O O . HIS A 1 91 ? -3.301 -4.127 -6.933 1.00 92.56 91 HIS A O 1
ATOM 736 N N . PHE A 1 92 ? -1.915 -2.523 -6.204 1.00 93.69 92 PHE A N 1
ATOM 737 C CA . PHE A 1 92 ? -2.398 -2.511 -4.833 1.00 93.69 92 PHE A CA 1
ATOM 738 C C . PHE A 1 92 ? -3.231 -1.255 -4.590 1.00 93.69 92 PHE A C 1
ATOM 740 O O . PHE A 1 92 ? -2.839 -0.151 -4.964 1.00 93.69 92 PHE A O 1
ATOM 747 N N . VAL A 1 93 ? -4.391 -1.441 -3.965 1.00 93.94 93 VAL A N 1
ATOM 748 C CA . VAL A 1 93 ? -5.334 -0.372 -3.606 1.00 93.94 93 VAL A CA 1
ATOM 749 C C . VAL A 1 93 ? -5.880 -0.617 -2.210 1.00 93.94 93 VAL A C 1
ATOM 751 O O . VAL A 1 93 ? -5.874 -1.752 -1.736 1.00 93.94 93 VAL A O 1
ATOM 754 N N . ILE A 1 94 ? -6.409 0.418 -1.564 1.00 92.94 94 ILE A N 1
ATOM 755 C CA . ILE A 1 94 ? -7.158 0.247 -0.316 1.00 92.94 94 ILE A CA 1
ATOM 756 C C . ILE A 1 94 ? -8.629 0.087 -0.671 1.00 92.94 94 ILE A C 1
ATOM 758 O O . ILE A 1 94 ? -9.194 0.924 -1.377 1.00 92.94 94 ILE A O 1
ATOM 762 N N . VAL A 1 95 ? -9.260 -0.964 -0.158 1.00 92.69 95 VAL A N 1
ATOM 763 C CA . VAL A 1 95 ? -10.696 -1.216 -0.305 1.00 92.69 95 VAL A CA 1
ATOM 764 C C . VAL A 1 95 ? -11.375 -1.255 1.053 1.00 92.69 95 VAL A C 1
ATOM 766 O O . VAL A 1 95 ? -10.774 -1.632 2.056 1.00 92.69 95 VAL A O 1
ATOM 769 N N . ASN A 1 96 ? -12.658 -0.917 1.089 1.00 90.81 96 ASN A N 1
ATOM 770 C CA . ASN A 1 96 ? -13.502 -1.201 2.238 1.00 90.81 96 ASN A CA 1
ATOM 771 C C . ASN A 1 96 ? -13.637 -2.725 2.401 1.00 90.81 96 ASN A C 1
ATOM 773 O O . ASN A 1 96 ? -13.990 -3.414 1.443 1.00 90.81 96 ASN A O 1
ATOM 777 N N . GLY A 1 97 ? -13.370 -3.262 3.594 1.00 85.88 97 GLY A N 1
ATOM 778 C CA . GLY A 1 97 ? -13.365 -4.708 3.822 1.00 85.88 97 GLY A CA 1
ATOM 779 C C . GLY A 1 97 ? -14.700 -5.400 3.513 1.00 85.88 97 GLY A C 1
ATOM 780 O O . GLY A 1 97 ? -14.674 -6.537 3.038 1.00 85.88 97 GLY A O 1
ATOM 781 N N . ARG A 1 98 ? -15.835 -4.709 3.702 1.00 88.06 98 ARG A N 1
ATOM 782 C CA . ARG A 1 98 ? -17.198 -5.254 3.617 1.00 88.06 98 ARG A CA 1
ATOM 783 C C . ARG A 1 98 ? -17.728 -5.118 2.201 1.00 88.06 98 ARG A C 1
ATOM 785 O O . ARG A 1 98 ? -18.077 -6.096 1.554 1.00 88.06 98 ARG A O 1
ATOM 792 N N . THR A 1 99 ? -17.751 -3.888 1.698 1.00 90.94 99 THR A N 1
ATOM 793 C CA . THR A 1 99 ? -18.322 -3.554 0.384 1.00 90.94 99 THR A CA 1
ATOM 794 C C . THR A 1 99 ? -17.360 -3.802 -0.774 1.00 90.94 99 THR A C 1
ATOM 796 O O . THR A 1 99 ? -17.778 -3.739 -1.926 1.00 90.94 99 THR A O 1
ATOM 799 N N . LYS A 1 100 ? -16.070 -4.023 -0.485 1.00 88.19 100 LYS A N 1
ATOM 800 C CA . LYS A 1 100 ? -14.978 -4.153 -1.467 1.00 88.19 100 LYS A CA 1
ATOM 801 C C . LYS A 1 100 ? -14.806 -2.942 -2.394 1.00 88.19 100 LYS A C 1
ATOM 803 O O . LYS A 1 100 ? -14.039 -3.011 -3.350 1.00 88.19 100 LYS A O 1
ATOM 808 N N . LYS A 1 101 ? -15.464 -1.816 -2.101 1.00 92.19 101 LYS A N 1
ATOM 809 C CA . LYS A 1 101 ? -15.300 -0.559 -2.841 1.00 92.19 101 LYS A CA 1
ATOM 810 C C . LYS A 1 101 ? -13.908 0.017 -2.609 1.00 92.19 101 LYS A C 1
ATOM 812 O O . LYS A 1 101 ? -13.429 0.022 -1.475 1.00 92.19 101 LYS A O 1
ATOM 817 N N . VAL A 1 102 ? -13.283 0.522 -3.670 1.00 93.00 102 VAL A N 1
ATOM 818 C CA . VAL A 1 102 ? -11.987 1.208 -3.600 1.00 93.00 102 VAL A CA 1
ATOM 819 C C . VAL A 1 102 ? -12.144 2.512 -2.817 1.00 93.00 102 VAL A C 1
ATOM 821 O O . VAL A 1 102 ? -12.999 3.332 -3.138 1.00 93.00 102 VAL A O 1
ATOM 824 N N . ILE A 1 103 ? -11.327 2.672 -1.779 1.00 93.25 103 ILE A N 1
ATOM 825 C CA . ILE A 1 103 ? -11.218 3.880 -0.950 1.00 93.25 103 ILE A CA 1
ATOM 826 C C . ILE A 1 103 ? -10.037 4.727 -1.427 1.00 93.25 103 ILE A C 1
ATOM 828 O O . ILE A 1 103 ? -10.131 5.948 -1.473 1.00 93.25 103 ILE A O 1
ATOM 832 N N . TYR A 1 104 ? -8.932 4.076 -1.798 1.00 93.25 104 TYR A N 1
ATOM 833 C CA . TYR A 1 104 ? -7.732 4.746 -2.283 1.00 93.25 104 TYR A CA 1
ATOM 834 C C . TYR A 1 104 ? -7.084 3.961 -3.416 1.00 93.25 104 TYR A C 1
ATOM 836 O O . TYR A 1 104 ? -6.907 2.744 -3.325 1.00 93.25 104 TYR A O 1
ATOM 844 N N . ASN A 1 105 ? -6.670 4.691 -4.447 1.00 93.25 105 ASN A N 1
ATOM 845 C CA . ASN A 1 105 ? -5.860 4.205 -5.548 1.00 93.25 105 ASN A CA 1
ATOM 846 C C . ASN A 1 105 ? -4.733 5.214 -5.796 1.00 93.25 105 ASN A C 1
ATOM 848 O O . ASN A 1 105 ? -4.986 6.409 -5.916 1.00 93.25 105 ASN A O 1
ATOM 852 N N . SER A 1 106 ? -3.489 4.742 -5.882 1.00 89.56 106 SER A N 1
ATOM 853 C CA . SER A 1 106 ? -2.341 5.611 -6.167 1.00 89.56 106 SER A CA 1
ATOM 854 C C . SER A 1 106 ? -2.296 6.111 -7.615 1.00 89.56 106 SER A C 1
ATOM 856 O O . SER A 1 106 ? -1.431 6.914 -7.946 1.00 89.56 106 SER A O 1
ATOM 858 N N . LEU A 1 107 ? -3.181 5.608 -8.481 1.00 88.44 107 LEU A N 1
ATOM 859 C CA . LEU A 1 107 ? -3.339 6.015 -9.873 1.00 88.44 107 LEU A CA 1
ATOM 860 C C . LEU A 1 107 ? -4.776 6.490 -10.111 1.00 88.44 107 LEU A C 1
ATOM 862 O O . LEU A 1 107 ? -5.716 5.885 -9.601 1.00 88.44 107 LEU A O 1
ATOM 866 N N . GLU A 1 108 ? -4.957 7.504 -10.958 1.00 83.81 108 GLU A N 1
ATOM 867 C CA . GLU A 1 108 ? -6.296 7.947 -11.379 1.00 83.81 108 GLU A CA 1
ATOM 868 C C . GLU A 1 108 ? -7.046 6.867 -12.172 1.00 83.81 108 GLU A C 1
ATOM 870 O O . GLU A 1 108 ? -8.257 6.713 -12.038 1.00 83.81 108 GLU A O 1
ATOM 875 N N . LYS A 1 109 ? -6.317 6.100 -12.993 1.00 85.06 109 LYS A N 1
ATOM 876 C CA . LYS A 1 109 ? -6.836 4.969 -13.771 1.00 85.06 109 LYS A CA 1
ATOM 877 C C . LYS A 1 109 ? -5.906 3.779 -13.632 1.00 85.06 109 LYS A C 1
ATOM 879 O O . LYS A 1 109 ? -4.688 3.922 -13.718 1.00 85.06 109 LYS A O 1
ATOM 884 N N . SER A 1 110 ? -6.475 2.592 -13.451 1.00 85.69 110 SER A N 1
ATOM 885 C CA . SER A 1 110 ? -5.698 1.361 -13.362 1.00 85.69 110 SER A CA 1
ATOM 886 C C . SER A 1 110 ? -6.437 0.237 -14.059 1.00 85.69 110 SER A C 1
ATOM 888 O O . SER A 1 110 ? -7.438 -0.265 -13.567 1.00 85.69 110 SER A O 1
ATOM 890 N N . ASN A 1 111 ? -5.881 -0.233 -15.174 1.00 86.31 111 ASN A N 1
ATOM 891 C CA . ASN A 1 111 ? -6.433 -1.368 -15.910 1.00 86.31 111 ASN A CA 1
ATOM 892 C C . ASN A 1 111 ? -6.518 -2.646 -15.051 1.00 86.31 111 ASN A C 1
ATOM 894 O O . ASN A 1 111 ? -7.369 -3.496 -15.305 1.00 86.31 111 ASN A O 1
ATOM 898 N N . CYS A 1 112 ? -5.646 -2.792 -14.045 1.00 89.81 112 CYS A N 1
ATOM 899 C CA . CYS A 1 112 ? -5.728 -3.882 -13.074 1.00 89.81 112 CYS A CA 1
ATOM 900 C C . CYS A 1 112 ? -6.965 -3.746 -12.177 1.00 89.81 112 CYS A C 1
ATOM 902 O O . CYS A 1 112 ? -7.590 -4.751 -11.874 1.00 89.81 112 CYS A O 1
ATOM 904 N N . VAL A 1 113 ? -7.332 -2.526 -11.776 1.00 89.81 113 VAL A N 1
ATOM 905 C CA . VAL A 1 113 ? -8.531 -2.271 -10.959 1.00 89.81 113 VAL A CA 1
ATOM 906 C C . VAL A 1 113 ? -9.794 -2.378 -11.805 1.00 89.81 113 VAL A C 1
ATOM 908 O O . VAL A 1 113 ? -10.743 -3.036 -11.397 1.00 89.81 113 VAL A O 1
ATOM 911 N N . ASP A 1 114 ? -9.784 -1.785 -12.999 1.00 91.62 114 ASP A N 1
ATOM 912 C CA . ASP A 1 114 ? -10.969 -1.682 -13.855 1.00 91.62 114 ASP A CA 1
ATOM 913 C C . ASP A 1 114 ? -11.374 -3.031 -14.463 1.00 91.62 114 ASP A C 1
ATOM 915 O O . ASP A 1 114 ? -12.546 -3.278 -14.721 1.00 91.62 114 ASP A O 1
ATOM 919 N N . ASN A 1 115 ? -10.396 -3.901 -14.727 1.00 92.12 115 ASN A N 1
ATOM 920 C CA . ASN A 1 115 ? -10.603 -5.112 -15.520 1.00 92.12 115 ASN A CA 1
ATOM 921 C C . ASN A 1 115 ? -9.867 -6.350 -14.977 1.00 92.12 115 ASN A C 1
ATOM 923 O O . ASN A 1 115 ? -9.773 -7.356 -15.684 1.00 92.12 115 ASN A O 1
ATOM 927 N N . GLY A 1 116 ? -9.226 -6.252 -13.814 1.00 90.88 116 GLY A N 1
ATOM 928 C CA . GLY A 1 116 ? -8.541 -7.375 -13.175 1.00 90.88 116 GLY A CA 1
ATOM 929 C C . GLY A 1 116 ? -9.398 -8.040 -12.105 1.00 90.88 116 GLY A C 1
ATOM 930 O O . GLY A 1 116 ? -10.575 -7.731 -11.934 1.00 90.88 116 GLY A O 1
ATOM 931 N N . VAL A 1 117 ? -8.780 -8.958 -11.366 1.00 92.31 117 VAL A N 1
ATOM 932 C CA . VAL A 1 117 ? -9.409 -9.664 -10.243 1.00 92.31 117 VAL A CA 1
ATOM 933 C C . VAL A 1 117 ? -8.615 -9.447 -8.964 1.00 92.31 117 VAL A C 1
ATOM 935 O O . VAL A 1 117 ? -7.390 -9.315 -8.997 1.00 92.31 117 VAL A O 1
ATOM 938 N N . ILE A 1 118 ? -9.307 -9.414 -7.827 1.00 91.88 118 ILE A N 1
ATOM 939 C CA . ILE A 1 118 ? -8.648 -9.407 -6.520 1.00 91.88 118 ILE A CA 1
ATOM 940 C C . ILE A 1 118 ? -8.107 -10.814 -6.258 1.00 91.88 118 ILE A C 1
ATOM 942 O O . ILE A 1 118 ? -8.885 -11.753 -6.125 1.00 91.88 118 ILE A O 1
ATOM 946 N N . GLU A 1 119 ? -6.787 -10.956 -6.145 1.00 90.50 119 GLU A N 1
ATOM 947 C CA . GLU A 1 119 ? -6.157 -12.250 -5.839 1.00 90.50 119 GLU A CA 1
ATOM 948 C C . GLU A 1 119 ? -5.833 -12.433 -4.358 1.00 90.50 119 GLU A C 1
ATOM 950 O O . GLU A 1 119 ? -5.746 -13.555 -3.868 1.00 90.50 119 GLU A O 1
ATOM 955 N N . SER A 1 120 ? -5.573 -11.346 -3.633 1.00 88.25 120 SER A N 1
ATOM 956 C CA . SER A 1 120 ? -5.174 -11.437 -2.228 1.00 88.25 120 SER A CA 1
ATOM 957 C C . SER A 1 120 ? -5.409 -10.134 -1.485 1.00 88.25 120 SER A C 1
ATOM 959 O O . SER A 1 120 ? -5.305 -9.055 -2.072 1.00 88.25 120 SER A O 1
ATOM 961 N N . TYR A 1 121 ? -5.587 -10.236 -0.174 1.00 87.12 121 TYR A N 1
ATOM 962 C CA . TYR A 1 121 ? -5.537 -9.101 0.740 1.00 87.12 121 TYR A CA 1
ATOM 963 C C . TYR A 1 121 ? -4.202 -9.090 1.486 1.00 87.12 121 TYR A C 1
ATOM 965 O O . TYR A 1 121 ? -3.638 -10.143 1.791 1.00 87.12 121 TYR A O 1
ATOM 973 N N . ARG A 1 122 ? -3.676 -7.898 1.761 1.00 80.94 122 ARG A N 1
ATOM 974 C CA . ARG A 1 122 ? -2.530 -7.695 2.644 1.00 80.94 122 ARG A CA 1
ATOM 975 C C . ARG A 1 122 ? -3.043 -7.183 3.984 1.00 80.94 122 ARG A C 1
ATOM 977 O O . ARG A 1 122 ? -3.710 -6.154 4.060 1.00 80.94 122 ARG A O 1
ATOM 984 N N . VAL A 1 123 ? -2.702 -7.938 5.014 1.00 69.12 123 VAL A N 1
ATOM 985 C CA . VAL A 1 123 ? -2.793 -7.588 6.429 1.00 69.12 123 VAL A CA 1
ATOM 986 C C . VAL A 1 123 ? -1.381 -7.745 6.989 1.00 69.12 123 VAL A C 1
ATOM 988 O O . VAL A 1 123 ? -0.622 -8.582 6.493 1.00 69.12 123 VAL A O 1
ATOM 991 N N . LEU A 1 124 ? -0.991 -6.917 7.954 1.00 65.88 124 LEU A N 1
ATOM 992 C CA . LEU A 1 124 ? 0.287 -7.097 8.641 1.00 65.88 124 LEU A CA 1
ATOM 993 C C . LEU A 1 124 ? 0.244 -8.408 9.427 1.00 65.88 124 LEU A C 1
ATOM 995 O O . LEU A 1 124 ? -0.748 -8.684 10.100 1.00 65.88 124 LEU A O 1
ATOM 999 N N . ILE A 1 125 ? 1.297 -9.211 9.326 1.00 53.41 125 ILE A N 1
ATOM 1000 C CA . ILE A 1 125 ? 1.488 -10.402 10.162 1.00 53.41 125 ILE A CA 1
ATOM 1001 C C . ILE A 1 125 ? 2.283 -9.979 11.393 1.00 53.41 125 ILE A C 1
ATOM 1003 O O . ILE A 1 125 ? 3.262 -9.219 11.206 1.00 53.41 125 ILE A O 1
#

Radius of gyration: 13.92 Å; chains: 1; bounding box: 36×27×35 Å

Sequence (125 aa):
MKLQDKFKVMANYACLACCYLEMVGITDERKPFFILEGMKQGFLTEDCTVVKPIEFIGLTGNKNYKNVIKQSEYNEDKPVIARFVKNGYNHFVIVNGRTKKVIYNSLEKSNCVDNGVIESYRVLI

Secondary structure (DSSP, 8-state):
--HHHHHHHHHHHHHHHHHHHHHTT--STTHHHHHHHHHHTTSB-TT--BS-HHHHHHTT----GGGS-BGGG--TTSEEEEEEEETTEEEEEEEETTT--EEEESSS--HHHHH-EEEEEE-B-